Protein AF-A0A1M5D8B1-F1 (afdb_monomer_lite)

Radius of gyration: 17.87 Å; chains: 1; bounding box: 31×20×54 Å

Organism: NCBI:txid1121425

Foldseek 3Di:
DCLVVLVVVLVVVLVVLVVVCVVPPDPPVVSVVVNVVSVVVSVVVVVVVVVVVVVVVCVVCVVVVD

Sequence (66 aa):
MKIIQHVYNSFLQVATLIFEKLEKGIDYPRFQLELQDVLNELGRNICKEVLEAADDYVRQHRNERA

pLDDT: mean 90.12, std 9.61, range [51.72, 97.75]

Structure (mmCIF, N/CA/C/O backbone):
data_AF-A0A1M5D8B1-F1
#
_entry.id   AF-A0A1M5D8B1-F1
#
loop_
_atom_site.group_PDB
_atom_site.id
_atom_site.type_symbol
_atom_site.label_atom_id
_atom_site.label_alt_id
_atom_site.label_comp_id
_atom_site.label_asym_id
_atom_site.label_entity_id
_atom_site.label_seq_id
_atom_site.pdbx_PDB_ins_code
_atom_site.Cartn_x
_atom_site.Cartn_y
_atom_site.Cartn_z
_atom_site.occupancy
_atom_site.B_iso_or_equiv
_atom_site.auth_seq_id
_atom_site.auth_comp_id
_atom_site.auth_asym_id
_atom_site.auth_atom_id
_atom_site.pdbx_PDB_model_num
ATOM 1 N N . MET A 1 1 ? 5.519 3.445 -15.253 1.00 60.66 1 MET A N 1
ATOM 2 C CA . MET A 1 1 ? 6.011 3.128 -13.898 1.00 60.66 1 MET A CA 1
ATOM 3 C C . MET A 1 1 ? 4.884 3.362 -12.909 1.00 60.66 1 MET A C 1
ATOM 5 O O . MET A 1 1 ? 4.671 4.501 -12.505 1.00 60.66 1 MET A O 1
ATOM 9 N N . LYS A 1 2 ? 4.116 2.320 -12.589 1.00 83.75 2 LYS A N 1
ATOM 10 C CA . LYS A 1 2 ? 3.043 2.391 -11.590 1.00 83.75 2 LYS A CA 1
ATOM 11 C C . LYS A 1 2 ? 3.583 2.103 -10.175 1.00 83.75 2 LYS A C 1
ATOM 13 O O . LYS A 1 2 ? 2.887 2.384 -9.206 1.00 83.75 2 LYS A O 1
ATOM 18 N N . ILE A 1 3 ? 4.862 1.716 -10.045 1.00 87.25 3 ILE A N 1
ATOM 19 C CA . ILE A 1 3 ? 5.518 1.419 -8.758 1.00 87.25 3 ILE A CA 1
ATOM 20 C C . ILE A 1 3 ? 5.362 2.569 -7.761 1.00 87.25 3 ILE A C 1
ATOM 22 O O . ILE A 1 3 ? 4.951 2.347 -6.626 1.00 87.25 3 ILE A O 1
ATOM 26 N N . ILE A 1 4 ? 5.642 3.807 -8.187 1.00 88.44 4 ILE A N 1
ATOM 27 C CA . ILE A 1 4 ? 5.511 4.994 -7.323 1.00 88.44 4 ILE A CA 1
ATOM 28 C C . ILE A 1 4 ? 4.068 5.132 -6.820 1.00 88.44 4 ILE A C 1
ATOM 30 O O . ILE A 1 4 ? 3.846 5.442 -5.652 1.00 88.44 4 ILE A O 1
ATOM 34 N N . GLN A 1 5 ? 3.088 4.849 -7.6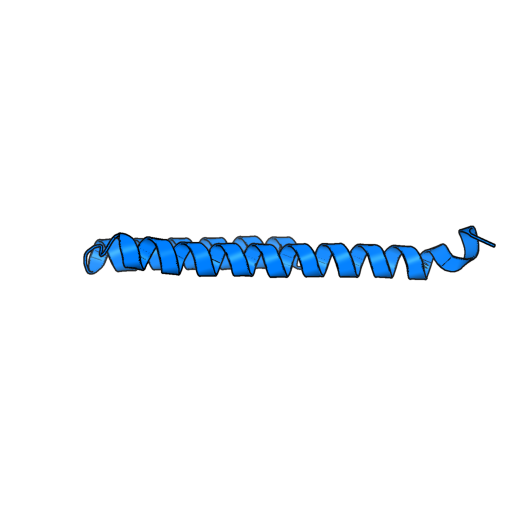80 1.00 91.06 5 GLN A N 1
ATOM 35 C CA . GLN A 1 5 ? 1.675 4.890 -7.323 1.00 91.06 5 GLN A CA 1
ATOM 36 C C . GLN A 1 5 ? 1.307 3.776 -6.333 1.00 91.06 5 GLN A C 1
ATOM 38 O O . GLN A 1 5 ? 0.590 4.045 -5.373 1.00 91.06 5 GLN A O 1
ATOM 43 N N . HIS A 1 6 ? 1.813 2.551 -6.508 1.00 91.38 6 HIS A N 1
ATOM 44 C CA . HIS A 1 6 ? 1.587 1.465 -5.548 1.00 91.38 6 HIS A CA 1
ATOM 45 C C . HIS A 1 6 ? 2.190 1.774 -4.179 1.00 91.38 6 HIS A C 1
ATOM 47 O O . HIS A 1 6 ? 1.500 1.632 -3.173 1.00 91.38 6 HIS A O 1
ATOM 53 N N . VAL A 1 7 ? 3.431 2.267 -4.138 1.00 92.56 7 VAL A N 1
ATOM 54 C CA . VAL A 1 7 ? 4.096 2.660 -2.887 1.00 92.56 7 VAL A CA 1
ATOM 55 C C . VAL A 1 7 ? 3.315 3.768 -2.185 1.00 92.56 7 VAL A C 1
ATOM 57 O O . VAL A 1 7 ? 3.037 3.659 -0.991 1.00 92.56 7 VAL A O 1
ATOM 60 N N . TYR A 1 8 ? 2.913 4.807 -2.920 1.00 94.81 8 TYR A N 1
ATOM 61 C CA . TYR A 1 8 ? 2.142 5.914 -2.359 1.00 94.81 8 TYR A CA 1
ATOM 62 C C . TYR A 1 8 ? 0.785 5.454 -1.8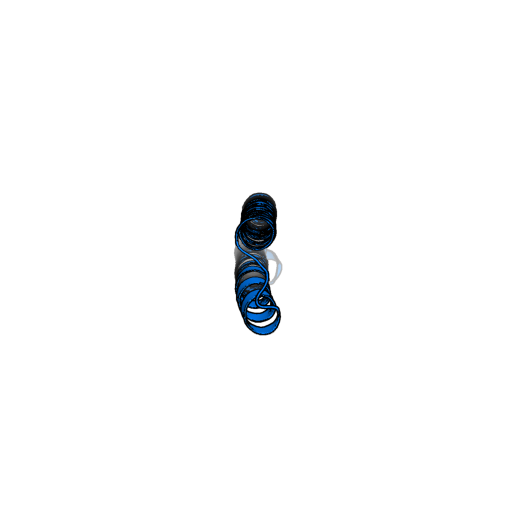09 1.00 94.81 8 TYR A C 1
ATOM 64 O O . TYR A 1 8 ? 0.428 5.788 -0.681 1.00 94.81 8 TYR A O 1
ATOM 72 N N . ASN A 1 9 ? 0.052 4.631 -2.562 1.00 94.50 9 ASN A N 1
ATOM 73 C CA . ASN A 1 9 ? -1.246 4.117 -2.129 1.00 94.50 9 ASN A CA 1
ATOM 74 C C . ASN A 1 9 ? -1.132 3.227 -0.885 1.00 94.50 9 ASN A C 1
ATOM 76 O O . ASN A 1 9 ? -1.920 3.386 0.046 1.00 94.50 9 ASN A O 1
ATOM 80 N N . SER A 1 10 ? -0.148 2.324 -0.833 1.00 95.69 10 SER A N 1
ATOM 81 C CA . SER A 1 10 ? 0.076 1.496 0.356 1.00 95.69 10 SER A CA 1
ATOM 82 C C . SER A 1 10 ? 0.487 2.332 1.565 1.00 95.69 10 SER A C 1
ATOM 84 O O . SER A 1 10 ? 0.018 2.061 2.666 1.00 95.69 10 SER A O 1
ATOM 86 N N . PHE A 1 11 ? 1.294 3.382 1.382 1.00 95.00 11 PHE A N 1
ATOM 87 C CA . PHE A 1 11 ? 1.621 4.308 2.469 1.00 95.00 11 PHE A CA 1
ATOM 88 C C . PHE A 1 11 ? 0.366 4.978 3.044 1.00 95.00 11 PHE A C 1
ATOM 90 O O . PHE A 1 11 ? 0.188 5.002 4.262 1.00 95.00 11 PHE A O 1
ATOM 97 N N . LEU A 1 12 ? -0.533 5.465 2.180 1.00 96.75 12 LEU A N 1
ATOM 98 C CA . LEU A 1 12 ? -1.801 6.051 2.618 1.00 96.75 12 LEU A CA 1
ATOM 99 C C . LEU A 1 12 ? -2.672 5.039 3.373 1.00 96.75 12 LEU A C 1
ATOM 101 O O . LEU A 1 12 ? -3.209 5.374 4.423 1.00 96.75 12 LEU A O 1
ATOM 105 N N . GLN A 1 13 ? -2.767 3.797 2.889 1.00 96.12 13 GLN A N 1
ATOM 106 C CA . GLN A 1 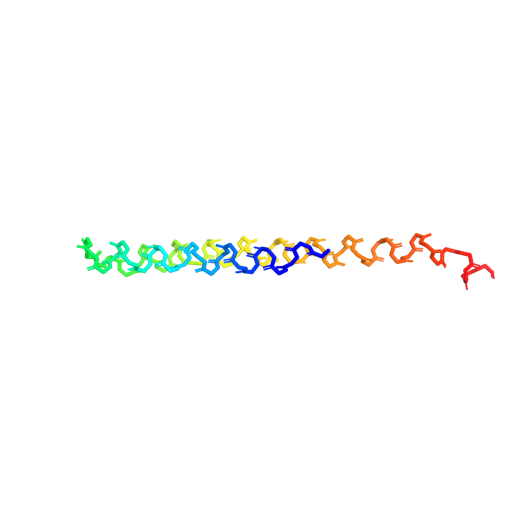13 ? -3.526 2.739 3.567 1.00 96.12 13 GLN A CA 1
ATOM 107 C C . GLN A 1 13 ? -2.976 2.434 4.963 1.00 96.12 13 GLN A C 1
ATOM 109 O O . GLN A 1 13 ? -3.747 2.332 5.914 1.00 96.12 13 GLN A O 1
ATOM 114 N N . VAL A 1 14 ? -1.651 2.335 5.107 1.00 96.12 14 VAL A N 1
ATOM 115 C CA . VAL A 1 14 ? -1.011 2.130 6.415 1.00 96.12 14 VAL A CA 1
ATOM 116 C C . VAL A 1 14 ? -1.280 3.312 7.344 1.00 96.12 14 VAL A C 1
ATOM 118 O O . VAL A 1 14 ? -1.613 3.103 8.509 1.00 96.12 14 VAL A O 1
ATOM 121 N N . ALA A 1 15 ? -1.185 4.547 6.845 1.00 95.94 15 ALA A N 1
ATOM 122 C CA . ALA A 1 15 ? -1.490 5.732 7.640 1.00 95.94 15 ALA A CA 1
ATOM 123 C C . ALA A 1 15 ? -2.943 5.711 8.141 1.00 95.94 15 ALA A C 1
ATOM 125 O O . ALA A 1 15 ? -3.176 5.894 9.335 1.00 95.94 15 ALA A O 1
ATOM 126 N N . THR A 1 16 ? -3.909 5.416 7.265 1.00 95.25 16 THR A N 1
ATOM 127 C CA . THR A 1 16 ? -5.322 5.258 7.643 1.00 95.25 16 THR A CA 1
ATOM 128 C C . THR A 1 16 ? -5.501 4.176 8.704 1.00 95.25 16 THR A C 1
ATOM 130 O O . THR A 1 16 ? -6.153 4.430 9.713 1.00 95.25 16 THR A O 1
ATOM 133 N N . LEU A 1 17 ? -4.872 3.009 8.526 1.00 94.06 17 LEU A N 1
ATOM 134 C CA . LEU A 1 17 ? -4.930 1.912 9.491 1.00 94.06 17 LEU A CA 1
ATOM 135 C C . LEU A 1 17 ? -4.449 2.366 10.877 1.00 94.06 17 LEU A C 1
ATOM 137 O O . LEU A 1 17 ? -5.111 2.107 11.878 1.00 94.06 17 LEU A O 1
ATOM 141 N N . ILE A 1 18 ? -3.320 3.078 10.939 1.00 93.81 18 ILE A N 1
ATOM 142 C CA . ILE A 1 18 ? -2.759 3.601 12.190 1.00 93.81 18 ILE A CA 1
ATOM 143 C C . ILE A 1 18 ? -3.736 4.575 12.856 1.00 93.81 18 ILE A C 1
ATOM 145 O O . ILE A 1 18 ? -4.031 4.412 14.041 1.00 93.81 18 ILE A O 1
ATOM 149 N N . PHE A 1 19 ? -4.261 5.556 12.114 1.00 94.88 19 PHE A N 1
ATOM 150 C CA . PHE A 1 19 ? -5.207 6.532 12.663 1.00 94.88 19 PHE A CA 1
ATOM 151 C C . PHE A 1 19 ? -6.468 5.863 13.214 1.00 94.88 19 PHE A C 1
ATOM 153 O O . PHE A 1 19 ? -6.873 6.163 14.336 1.00 94.88 19 PHE A O 1
ATOM 160 N N . GLU A 1 20 ? -7.034 4.890 12.498 1.00 93.19 20 GLU A N 1
ATOM 161 C CA . GLU A 1 20 ? -8.211 4.161 12.974 1.00 93.19 20 GLU A CA 1
ATOM 162 C C . GLU A 1 20 ? -7.961 3.433 14.297 1.00 93.19 20 GLU A C 1
ATOM 164 O O . GLU A 1 20 ? -8.835 3.428 15.168 1.00 93.19 20 GLU A O 1
ATOM 169 N N . LYS A 1 21 ? -6.785 2.813 14.472 1.00 92.62 21 LYS A N 1
ATOM 170 C CA . LYS A 1 21 ? -6.466 2.135 15.735 1.00 92.62 21 LYS A CA 1
ATOM 171 C C . LYS A 1 21 ? -6.176 3.116 16.867 1.00 92.62 21 LYS A C 1
ATOM 173 O O . LYS A 1 21 ? -6.516 2.826 18.011 1.00 92.62 21 LYS A O 1
ATOM 178 N N . LEU A 1 22 ? -5.578 4.270 16.571 1.00 91.31 22 LEU A N 1
ATOM 179 C CA . LEU A 1 22 ? -5.377 5.321 17.570 1.00 91.31 22 LEU A CA 1
ATOM 180 C C . LEU A 1 22 ? -6.712 5.884 18.077 1.00 91.31 22 LEU A C 1
ATOM 182 O O . LEU A 1 22 ? -6.840 6.145 19.270 1.00 91.31 22 LEU A O 1
ATOM 186 N N . GLU A 1 23 ? -7.715 6.023 17.207 1.00 92.62 23 GLU A N 1
ATOM 187 C CA . GLU A 1 23 ? -9.043 6.526 17.583 1.00 92.62 23 GLU A CA 1
ATOM 188 C C . GLU A 1 23 ? -9.908 5.487 18.309 1.00 92.62 23 GLU A C 1
ATOM 190 O O . GLU A 1 23 ? -10.632 5.826 19.244 1.00 92.62 23 GLU A O 1
ATOM 195 N N . LYS A 1 24 ? -9.865 4.221 17.875 1.00 91.81 24 LYS A N 1
ATOM 196 C CA . LYS A 1 24 ? -10.795 3.168 18.331 1.00 91.81 24 LYS A CA 1
ATOM 197 C C . LYS A 1 24 ? -10.189 2.203 19.354 1.00 91.81 24 LYS A C 1
ATOM 199 O O . LYS A 1 24 ? -10.896 1.336 19.864 1.00 91.81 24 LYS A O 1
ATOM 204 N N . GLY A 1 25 ? -8.901 2.353 19.660 1.00 88.06 25 GLY A N 1
ATOM 205 C CA . GLY A 1 25 ? -8.129 1.422 20.477 1.00 88.06 25 GLY A CA 1
ATOM 206 C C . GLY A 1 25 ? -7.423 0.345 19.645 1.00 88.06 25 GLY A C 1
ATOM 207 O O . GLY A 1 25 ? -7.875 -0.058 18.570 1.00 88.06 25 GLY A O 1
ATOM 208 N N . ILE A 1 26 ? -6.282 -0.124 20.159 1.00 89.19 26 ILE A N 1
ATOM 209 C CA . ILE A 1 26 ? -5.407 -1.092 19.487 1.00 89.19 26 ILE A CA 1
ATOM 210 C C . ILE A 1 26 ? -5.653 -2.502 20.031 1.00 89.19 26 ILE A C 1
ATOM 212 O O . ILE A 1 26 ? -5.379 -2.789 21.194 1.00 89.19 26 ILE A O 1
ATOM 216 N N . ASP A 1 27 ? -6.077 -3.400 19.142 1.00 92.81 27 ASP A N 1
ATOM 217 C CA . ASP A 1 27 ? -5.837 -4.841 19.257 1.00 92.81 27 ASP A CA 1
ATOM 218 C C . ASP A 1 27 ? -4.566 -5.162 18.460 1.00 92.81 27 ASP A C 1
ATOM 220 O O . ASP A 1 27 ? -4.573 -5.154 17.225 1.00 92.81 27 ASP A O 1
ATOM 224 N N . TYR A 1 28 ? -3.452 -5.356 19.169 1.00 90.00 28 TYR A N 1
ATOM 225 C CA . TYR A 1 28 ? -2.127 -5.453 18.557 1.00 90.00 28 TYR A CA 1
ATOM 226 C C . TYR A 1 28 ? -1.976 -6.665 17.618 1.00 90.00 28 TYR A C 1
ATOM 228 O O . TYR A 1 28 ? -1.574 -6.450 16.473 1.00 90.00 28 TYR A O 1
ATOM 236 N N . PRO A 1 29 ? -2.339 -7.90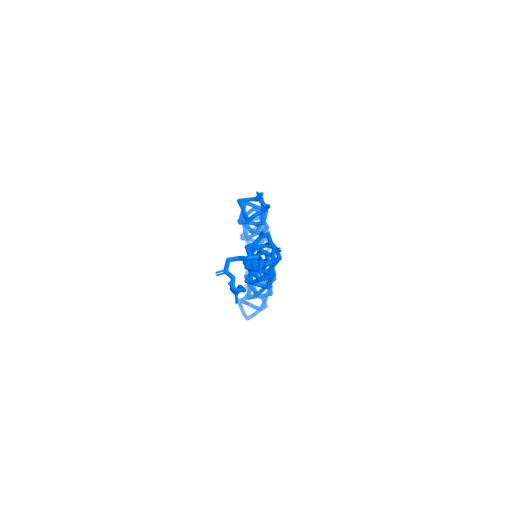6 18.016 1.00 94.88 29 PRO A N 1
ATOM 237 C CA . PRO A 1 29 ? -2.325 -9.053 17.106 1.00 94.88 29 PRO A CA 1
ATOM 238 C C . PRO A 1 29 ? -3.097 -8.815 15.807 1.00 94.88 29 PRO A C 1
ATOM 240 O O . PRO A 1 29 ? -2.602 -9.115 14.720 1.00 94.88 29 PRO A O 1
ATOM 243 N N . ARG A 1 30 ? -4.297 -8.235 15.902 1.00 92.56 30 ARG A N 1
ATOM 244 C CA . ARG A 1 30 ? -5.119 -7.953 14.724 1.00 92.56 30 ARG A CA 1
ATOM 245 C C . ARG A 1 30 ? -4.511 -6.863 13.845 1.00 92.56 30 ARG A C 1
ATOM 247 O O . ARG A 1 30 ? -4.465 -7.021 12.629 1.00 92.56 30 ARG A O 1
ATOM 254 N N . PHE A 1 31 ? -4.016 -5.785 14.448 1.00 93.12 31 PHE A N 1
ATOM 255 C CA . PHE A 1 31 ? -3.334 -4.714 13.723 1.00 93.12 31 PHE A CA 1
ATOM 256 C C . PHE A 1 31 ? -2.101 -5.227 12.971 1.00 93.12 31 PHE A C 1
ATOM 258 O O . PHE A 1 31 ? -1.887 -4.852 11.822 1.00 93.12 31 PHE A O 1
ATOM 265 N N . GLN A 1 32 ? -1.311 -6.104 13.595 1.00 95.75 32 GLN A N 1
ATOM 266 C CA . GLN A 1 32 ? -0.137 -6.695 12.958 1.00 95.75 32 GLN A CA 1
ATOM 267 C C . GLN A 1 32 ? -0.515 -7.467 11.686 1.00 95.75 32 GLN A C 1
ATOM 269 O O . GLN A 1 32 ? 0.162 -7.314 10.670 1.00 95.75 32 GLN A O 1
ATOM 274 N N . LEU A 1 33 ? -1.586 -8.266 11.728 1.00 96.75 33 LEU A N 1
ATOM 275 C CA . LEU A 1 33 ? -2.068 -9.011 10.560 1.00 96.75 33 LEU A CA 1
ATOM 276 C C . LEU A 1 33 ? -2.541 -8.069 9.447 1.00 96.75 33 LEU A C 1
ATOM 278 O O . LEU A 1 33 ? -2.112 -8.205 8.305 1.00 96.75 33 LEU A O 1
ATOM 282 N N . GLU A 1 34 ? -3.348 -7.064 9.792 1.00 95.56 34 GLU A N 1
ATOM 283 C CA . GLU A 1 34 ? -3.846 -6.074 8.828 1.00 95.56 34 GLU A CA 1
ATOM 284 C C . GLU A 1 34 ? -2.691 -5.293 8.169 1.00 95.56 34 GLU A C 1
ATOM 286 O O . GLU A 1 34 ? -2.685 -5.084 6.955 1.00 95.56 34 GLU A O 1
ATOM 291 N N . LEU A 1 35 ? -1.668 -4.913 8.941 1.00 96.00 35 LEU A N 1
ATOM 292 C CA . LEU A 1 35 ? -0.470 -4.254 8.418 1.00 96.00 35 LEU A CA 1
ATOM 293 C C . LEU A 1 35 ? 0.334 -5.178 7.494 1.00 96.00 35 LEU A C 1
ATOM 295 O O . LEU A 1 35 ? 0.789 -4.754 6.430 1.00 96.00 35 LEU A O 1
ATOM 299 N N . GLN A 1 36 ? 0.512 -6.438 7.892 1.00 97.69 36 GLN A N 1
ATOM 300 C CA . GLN A 1 36 ? 1.229 -7.427 7.096 1.00 97.69 36 GLN A CA 1
ATOM 301 C C . GLN A 1 36 ? 0.546 -7.656 5.742 1.00 97.69 36 GLN A C 1
ATOM 303 O O . GLN A 1 36 ? 1.233 -7.727 4.723 1.00 97.69 36 GLN A O 1
ATOM 308 N N . ASP A 1 37 ? -0.784 -7.718 5.706 1.00 97.44 37 ASP A N 1
ATOM 309 C CA . ASP A 1 37 ? -1.541 -7.903 4.468 1.00 97.44 37 ASP A CA 1
ATOM 310 C C . ASP A 1 37 ? -1.332 -6.747 3.482 1.00 97.44 37 ASP A C 1
ATOM 312 O O . ASP A 1 37 ? -1.060 -6.990 2.301 1.00 97.44 37 ASP A O 1
ATOM 316 N N . VAL A 1 38 ? -1.365 -5.499 3.966 1.00 96.75 38 VAL A N 1
ATOM 317 C CA . VAL A 1 38 ? -1.114 -4.305 3.137 1.00 96.75 38 VAL A CA 1
ATOM 318 C C . VAL A 1 38 ? 0.299 -4.325 2.547 1.00 96.75 38 VAL A C 1
ATOM 320 O O . VAL A 1 38 ? 0.487 -4.062 1.356 1.00 96.75 38 VAL A O 1
ATOM 323 N N . LEU A 1 39 ? 1.306 -4.666 3.355 1.00 96.62 39 LEU A N 1
ATOM 324 C CA . LEU A 1 39 ? 2.700 -4.709 2.904 1.00 96.62 39 LEU A CA 1
ATOM 325 C C . LEU A 1 39 ? 2.974 -5.883 1.953 1.00 96.62 39 LEU A C 1
ATOM 327 O O . LEU A 1 39 ? 3.709 -5.728 0.976 1.00 96.62 39 LEU A O 1
ATOM 331 N N . ASN A 1 40 ? 2.354 -7.038 2.191 1.00 97.75 40 ASN A N 1
ATOM 332 C CA . ASN A 1 40 ? 2.434 -8.183 1.287 1.00 97.75 40 ASN A CA 1
ATOM 333 C C . ASN A 1 40 ? 1.839 -7.852 -0.085 1.00 97.75 40 ASN A C 1
ATOM 335 O O . ASN A 1 40 ? 2.405 -8.228 -1.113 1.00 97.75 40 ASN A O 1
ATOM 339 N N . GLU A 1 41 ? 0.712 -7.141 -0.113 1.00 96.44 41 GLU A N 1
ATOM 340 C CA . GLU A 1 41 ? 0.084 -6.710 -1.358 1.00 96.44 41 GLU A CA 1
ATOM 341 C C . GLU A 1 41 ? 0.954 -5.705 -2.121 1.00 96.44 41 GLU A C 1
ATOM 343 O O . GLU A 1 41 ? 1.120 -5.831 -3.337 1.00 96.44 41 GLU A O 1
ATOM 348 N N . LEU A 1 42 ? 1.595 -4.763 -1.423 1.00 96.00 42 LEU A N 1
ATOM 349 C CA . LEU A 1 42 ? 2.594 -3.884 -2.036 1.00 96.00 42 LEU A CA 1
ATOM 350 C C . LEU A 1 42 ? 3.726 -4.692 -2.681 1.00 96.00 42 LEU A C 1
ATOM 352 O O . LEU A 1 42 ? 4.055 -4.473 -3.847 1.00 96.00 42 LEU A O 1
ATOM 356 N N . GLY A 1 43 ? 4.294 -5.649 -1.941 1.00 95.69 43 GLY A N 1
ATOM 357 C CA . GLY A 1 43 ? 5.366 -6.514 -2.431 1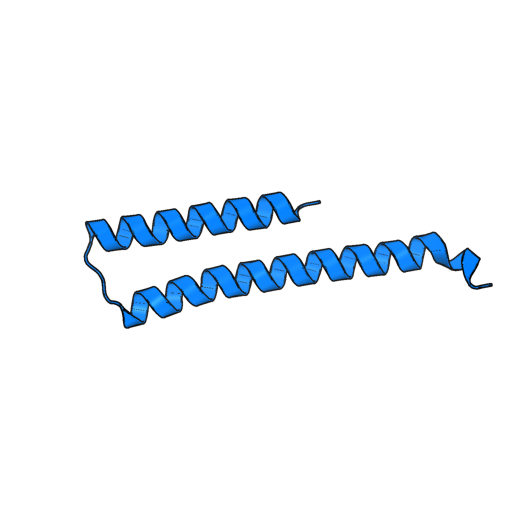.00 95.69 43 GLY A CA 1
ATOM 358 C C . GLY A 1 43 ? 4.966 -7.280 -3.693 1.00 95.69 43 GLY A C 1
ATOM 359 O O . GLY A 1 43 ? 5.714 -7.285 -4.670 1.00 95.69 43 GLY A O 1
ATOM 360 N N . ARG A 1 44 ? 3.756 -7.858 -3.722 1.00 96.38 44 ARG A N 1
ATOM 361 C CA . ARG A 1 44 ? 3.216 -8.541 -4.911 1.00 96.38 44 ARG A CA 1
ATOM 362 C C . ARG A 1 44 ? 3.126 -7.614 -6.122 1.00 96.38 44 ARG A C 1
ATOM 364 O O . ARG A 1 44 ? 3.560 -8.000 -7.207 1.00 96.38 44 ARG A O 1
ATOM 371 N N . ASN A 1 45 ? 2.607 -6.400 -5.941 1.00 94.94 45 ASN A N 1
ATOM 372 C CA . ASN A 1 45 ? 2.464 -5.431 -7.029 1.00 94.94 45 ASN A CA 1
ATOM 373 C C . ASN A 1 45 ? 3.822 -4.956 -7.568 1.00 94.94 45 ASN A C 1
ATOM 375 O O . ASN A 1 45 ? 4.006 -4.886 -8.782 1.00 94.94 45 ASN A O 1
ATOM 379 N N . ILE A 1 46 ? 4.800 -4.716 -6.688 1.00 93.81 46 ILE A N 1
ATOM 380 C CA . ILE A 1 46 ? 6.171 -4.370 -7.093 1.00 93.81 46 ILE A CA 1
ATOM 381 C C . ILE A 1 46 ? 6.803 -5.515 -7.889 1.00 93.81 46 ILE A C 1
ATOM 383 O O . ILE A 1 46 ? 7.319 -5.284 -8.981 1.00 93.81 46 ILE A O 1
ATOM 387 N N . CYS A 1 47 ? 6.743 -6.749 -7.376 1.00 94.81 47 CYS A N 1
ATOM 388 C CA . CYS A 1 47 ? 7.299 -7.912 -8.069 1.00 94.81 47 CYS A CA 1
ATOM 389 C C . CYS A 1 47 ? 6.675 -8.091 -9.455 1.00 94.81 47 CYS A C 1
ATOM 391 O O . CYS A 1 47 ? 7.390 -8.352 -10.419 1.00 94.81 47 CYS A O 1
ATOM 393 N N . LYS A 1 48 ? 5.355 -7.906 -9.567 1.00 93.88 48 LYS A N 1
ATOM 394 C CA . LYS A 1 48 ? 4.648 -7.966 -10.845 1.00 93.88 48 LYS A CA 1
ATOM 395 C C . LYS A 1 48 ? 5.175 -6.928 -11.837 1.00 93.88 48 LYS A C 1
ATOM 397 O O . LYS A 1 48 ? 5.527 -7.303 -12.948 1.00 93.88 48 LYS A O 1
ATOM 402 N N . GLU A 1 49 ? 5.287 -5.660 -11.442 1.00 92.19 49 GLU A N 1
ATOM 403 C CA . GLU A 1 49 ? 5.801 -4.620 -12.345 1.00 92.19 49 GLU A CA 1
ATOM 404 C C . GLU A 1 49 ? 7.251 -4.850 -12.769 1.00 92.19 49 GLU A C 1
ATOM 406 O O . GLU A 1 49 ? 7.602 -4.594 -13.919 1.00 92.19 49 GLU A O 1
ATOM 411 N N . VAL A 1 50 ? 8.097 -5.339 -11.860 1.00 91.56 50 VAL A N 1
ATOM 412 C CA . VAL A 1 50 ? 9.493 -5.662 -12.183 1.00 91.56 50 VAL A CA 1
ATOM 413 C C . VAL A 1 50 ? 9.565 -6.794 -13.207 1.00 91.56 50 VAL A C 1
ATOM 415 O O . VAL A 1 50 ? 10.333 -6.697 -14.164 1.00 91.56 50 VAL A O 1
ATOM 418 N N . LEU A 1 51 ? 8.759 -7.845 -13.035 1.00 92.81 51 LEU A N 1
ATOM 419 C CA . LEU A 1 51 ? 8.698 -8.960 -13.981 1.00 92.81 51 LEU A CA 1
ATOM 420 C C . LEU A 1 51 ? 8.158 -8.517 -15.343 1.00 92.81 51 LEU A C 1
ATOM 422 O O . LEU A 1 51 ? 8.750 -8.856 -16.362 1.00 92.81 51 LEU A O 1
ATOM 426 N N . GLU A 1 52 ? 7.092 -7.715 -15.368 1.00 91.38 52 GLU A N 1
ATOM 427 C CA . GLU A 1 52 ? 6.531 -7.170 -16.611 1.00 91.38 52 GLU A CA 1
ATOM 428 C C . GLU A 1 52 ? 7.559 -6.304 -17.358 1.00 91.38 52 GLU A C 1
ATOM 430 O O . GLU A 1 52 ? 7.737 -6.457 -18.566 1.00 91.38 52 GLU A O 1
ATOM 435 N N . ALA A 1 53 ? 8.308 -5.457 -16.645 1.00 89.75 53 ALA A N 1
ATOM 436 C CA . ALA A 1 53 ? 9.365 -4.646 -17.246 1.00 89.75 53 ALA A CA 1
ATOM 437 C C . ALA A 1 53 ? 10.530 -5.495 -17.788 1.00 89.75 53 ALA A C 1
ATOM 439 O O . ALA A 1 53 ? 11.074 -5.192 -18.853 1.00 89.75 53 ALA A O 1
ATOM 440 N N . ALA A 1 54 ? 10.915 -6.559 -17.076 1.00 88.94 54 ALA A N 1
ATOM 441 C CA . ALA A 1 54 ? 11.947 -7.488 -17.530 1.00 88.94 54 ALA A CA 1
ATOM 442 C C . ALA A 1 54 ? 11.509 -8.254 -18.792 1.00 88.94 54 ALA A C 1
ATOM 444 O O . ALA A 1 54 ? 12.288 -8.374 -19.741 1.00 88.94 54 ALA A O 1
ATOM 445 N N . ASP A 1 55 ? 10.260 -8.719 -18.833 1.00 90.25 55 ASP A N 1
ATOM 446 C CA . ASP A 1 55 ? 9.677 -9.391 -19.997 1.00 90.25 55 ASP A CA 1
ATOM 447 C C . ASP A 1 55 ? 9.613 -8.463 -21.217 1.00 90.25 55 ASP A C 1
ATOM 449 O O . ASP A 1 55 ? 9.996 -8.859 -22.324 1.00 90.25 55 ASP A O 1
ATOM 453 N N . ASP A 1 56 ? 9.180 -7.215 -21.028 1.00 90.19 56 ASP A N 1
ATOM 454 C CA . ASP A 1 56 ? 9.133 -6.217 -22.097 1.00 90.19 56 ASP A CA 1
ATOM 455 C C . ASP A 1 56 ? 10.529 -5.902 -22.638 1.00 90.19 56 ASP A C 1
ATOM 457 O O . ASP A 1 56 ? 10.718 -5.832 -23.857 1.00 90.19 56 ASP A O 1
ATOM 461 N N . TYR A 1 57 ? 11.529 -5.797 -21.760 1.00 88.38 57 TYR A N 1
ATOM 462 C CA . TYR A 1 57 ? 12.919 -5.622 -22.171 1.00 88.38 57 TYR A CA 1
ATOM 463 C C . TYR A 1 57 ? 13.392 -6.782 -23.058 1.00 88.38 57 TYR A C 1
ATOM 465 O O . TYR A 1 57 ? 13.904 -6.552 -24.157 1.00 88.38 57 TYR A O 1
ATOM 473 N N . VAL A 1 58 ? 13.167 -8.033 -22.639 1.00 89.56 58 VAL A N 1
ATOM 474 C CA . VAL A 1 58 ? 13.549 -9.219 -23.425 1.00 89.56 58 VAL A CA 1
ATOM 475 C C . VAL A 1 58 ? 12.835 -9.254 -24.778 1.00 89.56 58 VAL A C 1
ATOM 477 O O . VAL A 1 58 ? 13.448 -9.607 -25.787 1.00 89.56 58 VAL A O 1
ATOM 480 N N . ARG A 1 59 ? 11.554 -8.871 -24.830 1.00 85.12 59 ARG A N 1
ATOM 481 C CA . ARG A 1 59 ? 10.784 -8.802 -26.083 1.00 85.12 59 ARG A CA 1
ATOM 482 C C . ARG A 1 59 ? 11.339 -7.762 -27.051 1.00 85.12 59 ARG A C 1
ATOM 484 O O . ARG A 1 59 ? 11.426 -8.046 -28.244 1.00 85.12 59 ARG A O 1
ATOM 491 N N . GLN A 1 60 ? 11.714 -6.586 -26.554 1.00 87.50 60 GLN A N 1
ATOM 492 C CA . GLN A 1 60 ? 12.231 -5.488 -27.377 1.00 87.50 60 GLN A CA 1
ATOM 493 C C . GLN A 1 60 ? 13.637 -5.775 -27.927 1.00 87.50 60 GLN A C 1
ATOM 495 O O . GLN A 1 60 ? 13.926 -5.417 -29.064 1.00 87.50 60 GLN A O 1
ATOM 500 N N . HIS A 1 61 ? 14.473 -6.495 -27.174 1.00 84.06 61 HIS A N 1
ATOM 501 C CA . HIS A 1 61 ? 15.869 -6.795 -27.537 1.00 84.06 61 HIS A CA 1
ATOM 502 C C . HIS A 1 61 ? 16.038 -8.215 -28.104 1.00 84.06 61 HIS A C 1
ATOM 504 O O . HIS A 1 61 ? 17.131 -8.781 -28.128 1.00 84.06 61 HIS A O 1
ATOM 510 N N . ARG A 1 62 ? 14.946 -8.819 -28.590 1.00 73.44 62 ARG A N 1
ATOM 511 C CA . ARG A 1 62 ? 14.927 -10.192 -29.118 1.00 73.44 62 ARG A CA 1
ATOM 512 C C . ARG A 1 62 ? 15.910 -10.407 -30.278 1.00 73.44 62 ARG A C 1
ATOM 514 O O . ARG A 1 62 ? 16.431 -11.508 -30.420 1.00 73.44 62 ARG A O 1
ATOM 521 N N . ASN A 1 63 ? 16.171 -9.364 -31.069 1.00 68.25 63 ASN A N 1
ATOM 522 C CA . ASN A 1 63 ? 17.054 -9.409 -32.240 1.00 68.25 63 ASN A CA 1
ATOM 523 C C . ASN A 1 63 ? 18.548 -9.260 -31.900 1.00 68.25 63 ASN A C 1
ATOM 525 O O . ASN A 1 63 ? 19.378 -9.549 -32.749 1.00 68.25 63 ASN A O 1
ATOM 529 N N . GLU A 1 64 ? 18.907 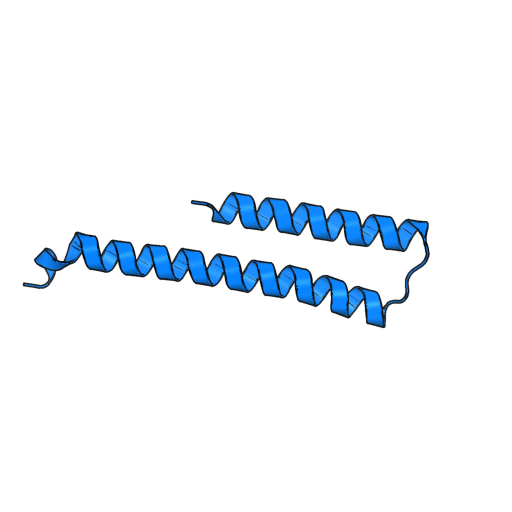-8.844 -30.682 1.00 65.12 64 GLU A N 1
ATOM 530 C CA . GLU A 1 64 ? 20.312 -8.734 -30.238 1.00 65.12 64 GLU A CA 1
ATOM 531 C C . GLU A 1 64 ? 20.896 -10.082 -29.786 1.00 65.12 64 GLU A C 1
ATOM 533 O O . GLU A 1 64 ? 22.079 -10.192 -29.475 1.00 65.12 64 GLU A O 1
ATOM 538 N N . ARG A 1 65 ? 20.051 -11.118 -29.732 1.00 55.41 65 ARG A N 1
ATOM 539 C CA . ARG A 1 65 ? 20.423 -12.495 -29.384 1.00 55.41 65 ARG A CA 1
ATOM 540 C C . ARG A 1 65 ? 20.557 -13.417 -30.608 1.00 55.41 65 ARG A C 1
ATOM 542 O O . ARG A 1 65 ? 20.735 -14.616 -30.403 1.00 55.41 65 ARG A O 1
ATOM 549 N N . ALA A 1 66 ? 20.402 -12.889 -31.828 1.00 51.72 66 ALA A N 1
ATOM 550 C CA . ALA A 1 66 ? 20.502 -13.629 -33.091 1.00 51.72 66 ALA A CA 1
ATOM 551 C C . ALA A 1 66 ? 21.911 -13.553 -33.692 1.00 51.72 66 ALA A C 1
ATOM 553 O O . ALA A 1 66 ? 22.533 -12.472 -33.593 1.00 51.72 66 ALA A O 1
#

Secondary structure (DSSP, 8-state):
--HHHHHHHHHHHHHHHHHHHHHH---HHHHHHHHHHHHHHHHHHHHHHHHHHHHHHHHHTGGGG-